Protein AF-A0A6A1TQE5-F1 (afdb_monomer)

Organism: Neorhizobium galegae (NCBI:txid399)

Secondary structure (DSSP, 8-state):
-----PPPP------HHHHHHHHHHHHHHTS-HHHHHHHHHH-----S--S--SS-HHHHHHHHHHHHHHHHHHHHHHHTT--HHHHHHHHHHHHHHHHHHHHHTT---

Sequence (109 aa):
MTEKKREAPISYRPPEALREEFHARVEKSGLSVSAFITASLFGSVPPRLSRRPAVDQRTVARLLAETALLNARLKDLGEAGADVALLGEAVRDLHEIRAACLLALGRVP

Structure (mmCIF, N/CA/C/O backbone):
data_AF-A0A6A1TQE5-F1
#
_entry.id   AF-A0A6A1TQE5-F1
#
loop_
_atom_site.group_PDB
_atom_site.id
_atom_site.type_symbol
_atom_site.label_atom_id
_atom_site.label_alt_id
_atom_site.label_comp_id
_atom_site.label_asym_id
_atom_site.label_entity_id
_atom_site.label_seq_id
_atom_site.pdbx_PDB_ins_code
_atom_site.Cartn_x
_atom_site.Cartn_y
_atom_site.Cartn_z
_atom_site.occupancy
_atom_site.B_iso_or_equiv
_atom_site.auth_seq_id
_atom_site.auth_comp_id
_atom_site.auth_asym_id
_atom_site.auth_atom_id
_atom_site.pdbx_PDB_model_num
ATOM 1 N N . MET A 1 1 ? -25.496 33.276 19.438 1.00 45.44 1 MET A N 1
ATOM 2 C CA . MET A 1 1 ? -25.491 31.818 19.190 1.00 45.44 1 MET A CA 1
ATOM 3 C C . MET A 1 1 ? -25.089 31.156 20.493 1.00 45.44 1 MET A C 1
ATOM 5 O O . MET A 1 1 ? -23.971 31.364 20.934 1.00 45.44 1 MET A O 1
ATOM 9 N N . THR A 1 2 ? -26.018 30.503 21.184 1.00 50.19 2 THR A N 1
ATOM 10 C CA . THR A 1 2 ? -25.744 29.841 22.466 1.00 50.19 2 THR A CA 1
ATOM 11 C C . THR A 1 2 ? -24.875 28.610 22.222 1.00 50.19 2 THR A C 1
ATOM 13 O O . THR A 1 2 ? -25.244 27.725 21.451 1.00 50.19 2 THR A O 1
ATOM 16 N N . GLU A 1 3 ? -23.696 28.568 22.843 1.00 59.94 3 GLU A N 1
ATOM 17 C CA . GLU A 1 3 ? -22.815 27.403 22.814 1.00 59.94 3 GLU A CA 1
ATOM 18 C C . GLU A 1 3 ? -23.540 26.219 23.463 1.00 59.94 3 GLU A C 1
ATOM 20 O O . GLU A 1 3 ? -23.710 26.147 24.680 1.00 59.94 3 GLU A O 1
ATOM 25 N N . LYS A 1 4 ? -24.025 25.282 22.641 1.00 69.38 4 LYS A N 1
ATOM 26 C CA . LYS A 1 4 ? -24.575 24.017 23.132 1.00 69.38 4 LYS A CA 1
ATOM 27 C C . LYS A 1 4 ? -23.432 23.231 23.776 1.00 69.38 4 LYS A C 1
ATOM 29 O O . LYS A 1 4 ? -22.617 22.627 23.077 1.00 69.38 4 LYS A O 1
ATOM 34 N N . LYS A 1 5 ? -23.370 23.251 25.110 1.00 70.06 5 LYS A N 1
ATOM 35 C CA . LYS A 1 5 ? -22.479 22.403 25.907 1.00 70.06 5 LYS A CA 1
ATOM 36 C C . LYS A 1 5 ? -22.754 20.947 25.523 1.00 70.06 5 LYS A C 1
ATOM 38 O O . LYS A 1 5 ? -23.865 20.461 25.712 1.00 70.06 5 LYS A O 1
ATOM 43 N N . ARG A 1 6 ? -21.773 20.286 24.903 1.00 76.88 6 ARG A N 1
ATOM 44 C CA . ARG A 1 6 ? -21.894 18.878 24.506 1.00 76.88 6 ARG A CA 1
ATOM 45 C C . ARG A 1 6 ? -22.058 18.027 25.764 1.00 76.88 6 ARG A C 1
ATOM 47 O O . ARG A 1 6 ? -21.344 18.247 26.742 1.00 76.88 6 ARG A O 1
ATOM 54 N N . GLU A 1 7 ? -22.993 17.086 25.731 1.00 82.69 7 GLU A N 1
ATOM 55 C CA . GLU A 1 7 ? -23.149 16.099 26.798 1.00 82.69 7 GLU A CA 1
ATOM 56 C C . GLU A 1 7 ? -21.866 15.275 26.953 1.00 82.69 7 GLU A C 1
ATOM 58 O O . GLU A 1 7 ? -21.107 15.082 25.996 1.00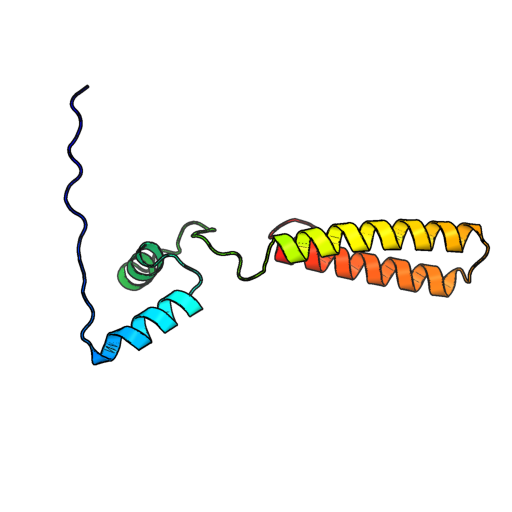 82.69 7 GLU A O 1
ATOM 63 N N . ALA A 1 8 ? -21.595 14.836 28.184 1.00 78.69 8 ALA A N 1
ATOM 64 C CA . ALA A 1 8 ? -20.413 14.040 28.477 1.00 78.69 8 ALA A CA 1
ATOM 65 C C . ALA A 1 8 ? -20.445 12.717 27.686 1.00 78.69 8 ALA A C 1
ATOM 67 O O . ALA A 1 8 ? -21.512 12.121 27.527 1.00 78.69 8 ALA A O 1
ATOM 68 N N . PRO A 1 9 ? -19.291 12.238 27.191 1.00 85.44 9 PRO A N 1
ATOM 69 C CA . PRO A 1 9 ? -19.234 10.986 26.454 1.00 85.44 9 PRO A CA 1
ATOM 70 C C . PRO A 1 9 ? -19.583 9.796 27.354 1.00 85.44 9 PRO A C 1
ATOM 72 O O . PRO A 1 9 ? -19.269 9.782 28.546 1.00 85.44 9 PRO A O 1
ATOM 75 N N . ILE A 1 10 ? -20.170 8.759 26.755 1.00 85.44 10 ILE A N 1
ATOM 76 C CA . ILE A 1 10 ? -20.373 7.469 27.417 1.00 85.44 10 ILE A CA 1
ATOM 77 C C . ILE A 1 10 ? -18.996 6.840 27.655 1.00 85.44 10 ILE A C 1
ATOM 79 O O . ILE A 1 10 ? -18.280 6.512 26.708 1.00 85.44 10 ILE A O 1
ATOM 83 N N . SER A 1 11 ? -18.621 6.686 28.925 1.00 85.69 11 SER A N 1
ATOM 84 C CA . SER A 1 11 ? -17.376 6.031 29.326 1.00 85.69 11 SER A CA 1
ATOM 85 C C . SER A 1 11 ? -17.634 4.557 29.613 1.00 85.69 11 SER A C 1
ATOM 87 O O . SER A 1 11 ? -18.505 4.217 30.413 1.00 85.69 11 SER A O 1
ATOM 89 N N . TYR A 1 12 ? -16.861 3.681 28.977 1.00 87.50 12 TYR A N 1
ATOM 90 C CA . TYR A 1 12 ? -16.866 2.250 29.250 1.00 87.50 12 TYR A CA 1
ATOM 91 C C . TYR A 1 12 ? -15.455 1.793 29.602 1.00 87.50 12 TYR A C 1
ATOM 93 O O . TYR A 1 12 ? -14.496 2.092 28.888 1.00 87.50 12 TYR A O 1
ATOM 101 N N . ARG A 1 13 ? -15.336 1.043 30.699 1.00 88.38 13 ARG A N 1
ATOM 102 C CA . ARG A 1 13 ? -14.090 0.414 31.129 1.00 88.38 13 ARG A CA 1
ATOM 103 C C . ARG A 1 13 ? -14.275 -1.105 31.098 1.00 88.38 13 ARG A C 1
ATOM 105 O O . ARG A 1 13 ? -15.015 -1.617 31.938 1.00 88.38 13 ARG A O 1
ATOM 112 N N . PRO A 1 14 ? -13.615 -1.827 30.173 1.00 89.12 14 PRO A N 1
ATOM 113 C CA . PRO A 1 14 ? -13.644 -3.282 30.174 1.00 89.12 14 PRO A CA 1
ATOM 114 C C . PRO A 1 14 ? -13.116 -3.851 31.502 1.00 89.12 14 PRO A C 1
ATOM 116 O O . PRO A 1 14 ? -12.179 -3.271 32.077 1.00 89.12 14 PRO A O 1
ATOM 119 N N . PRO A 1 15 ? -13.659 -4.992 31.971 1.00 94.88 15 PRO A N 1
ATOM 120 C CA . PRO A 1 15 ? -13.035 -5.792 33.020 1.00 94.88 15 PRO A CA 1
ATOM 121 C C . PRO A 1 15 ? -11.565 -6.064 32.694 1.00 94.88 15 PRO A C 1
ATOM 123 O O . PRO A 1 15 ? -11.198 -6.185 31.526 1.00 94.88 15 PRO A O 1
ATOM 126 N N . GLU A 1 16 ? -10.720 -6.171 33.718 1.00 93.38 16 GLU A N 1
ATOM 127 C CA . GLU A 1 16 ? -9.271 -6.316 33.536 1.00 93.38 16 GLU A CA 1
ATOM 128 C C . GLU A 1 16 ? -8.896 -7.494 32.632 1.00 93.38 16 GLU A C 1
ATOM 130 O O . GLU A 1 16 ? -8.122 -7.311 31.696 1.00 93.38 16 GLU A O 1
ATOM 135 N N . ALA A 1 17 ? -9.549 -8.642 32.824 1.00 95.06 17 ALA A N 1
ATOM 136 C CA . ALA A 1 17 ? -9.341 -9.842 32.018 1.00 95.06 17 ALA A CA 1
ATOM 137 C C . ALA A 1 17 ? -9.664 -9.665 30.520 1.00 95.06 17 ALA A C 1
ATOM 139 O O . ALA A 1 17 ? -9.136 -10.396 29.693 1.00 95.06 17 ALA A O 1
ATOM 140 N N . LEU A 1 18 ? -10.517 -8.701 30.156 1.00 94.00 18 LEU A N 1
ATOM 141 C CA . LEU A 1 18 ? -10.946 -8.465 28.771 1.00 94.00 18 LEU A CA 1
ATOM 142 C C . LEU A 1 18 ? -10.231 -7.274 28.121 1.00 94.00 18 LEU A C 1
ATOM 144 O O . LEU A 1 18 ? -10.494 -6.953 26.962 1.00 94.00 18 LEU A O 1
ATOM 148 N N . ARG A 1 19 ? -9.348 -6.581 28.851 1.00 92.69 19 ARG A N 1
ATOM 149 C CA . ARG A 1 19 ? -8.713 -5.346 28.373 1.00 92.69 19 ARG A CA 1
ATOM 150 C C . ARG A 1 19 ? -7.809 -5.601 27.170 1.00 92.69 19 ARG A C 1
ATOM 152 O O . ARG A 1 19 ? -7.921 -4.899 26.169 1.00 92.69 19 ARG A O 1
ATOM 159 N N . GLU A 1 20 ? -6.934 -6.596 27.261 1.00 94.00 20 GLU A N 1
ATOM 160 C CA . GLU A 1 20 ? -6.006 -6.939 26.177 1.00 94.00 20 GLU A CA 1
ATOM 161 C C . GLU A 1 20 ? -6.752 -7.437 24.943 1.00 94.00 20 GLU A C 1
ATOM 163 O O . GLU A 1 20 ? -6.504 -6.974 23.830 1.00 94.00 20 GLU A O 1
ATOM 168 N N . GLU A 1 21 ? -7.742 -8.304 25.152 1.00 94.19 21 GLU A N 1
ATOM 169 C CA . GLU A 1 21 ? -8.586 -8.808 24.077 1.00 94.19 21 GLU A CA 1
ATOM 170 C C . GLU A 1 21 ? -9.334 -7.674 23.363 1.00 94.19 21 GLU A C 1
ATOM 172 O O . GLU A 1 21 ? -9.396 -7.642 22.132 1.00 94.19 21 GLU A O 1
ATOM 177 N N . PHE A 1 22 ? -9.866 -6.710 24.117 1.00 94.19 22 PHE A N 1
ATOM 178 C CA . PHE A 1 22 ? -10.505 -5.529 23.549 1.00 94.19 22 PHE A CA 1
ATOM 179 C C . PHE A 1 22 ? -9.544 -4.750 22.644 1.00 94.19 22 PHE A C 1
ATOM 181 O O . PHE A 1 22 ? -9.895 -4.448 21.502 1.00 94.19 22 PHE A O 1
ATOM 188 N N . HIS A 1 23 ? -8.325 -4.464 23.110 1.00 91.06 23 HIS A N 1
ATOM 189 C CA . HIS A 1 23 ? -7.333 -3.745 22.309 1.00 91.06 23 HIS A CA 1
ATOM 190 C C . HIS A 1 23 ? -6.934 -4.514 21.046 1.00 91.06 23 HIS A C 1
ATOM 192 O O . HIS A 1 23 ? -6.923 -3.924 19.965 1.00 91.06 23 HIS A O 1
ATOM 198 N N . ALA A 1 24 ? -6.705 -5.825 21.154 1.00 90.75 24 ALA A N 1
ATOM 199 C CA . ALA A 1 24 ? -6.367 -6.672 20.013 1.00 90.75 24 ALA A CA 1
ATOM 200 C C . ALA A 1 24 ? -7.488 -6.700 18.960 1.00 90.75 24 ALA A C 1
ATOM 202 O O . ALA A 1 24 ? -7.229 -6.613 17.758 1.00 90.75 24 ALA A O 1
ATOM 203 N N . ARG A 1 25 ? -8.756 -6.772 19.391 1.00 91.69 25 ARG A N 1
ATOM 204 C CA . ARG A 1 25 ? -9.917 -6.727 18.487 1.00 91.69 25 ARG A CA 1
ATOM 205 C C . ARG A 1 25 ? -10.043 -5.372 17.786 1.00 91.69 25 ARG A C 1
ATOM 207 O O . ARG A 1 25 ? -10.297 -5.341 16.581 1.00 91.69 25 ARG A O 1
ATOM 214 N N . VAL A 1 26 ? -9.831 -4.268 18.507 1.00 89.62 26 VAL A N 1
ATOM 215 C CA . VAL A 1 26 ? -9.834 -2.914 17.924 1.00 89.62 26 VAL A CA 1
ATOM 216 C C . VAL A 1 26 ? -8.719 -2.780 16.888 1.00 89.62 26 VAL A C 1
ATOM 218 O O . VAL A 1 26 ? -8.985 -2.347 15.769 1.00 89.62 26 VAL A O 1
ATOM 221 N N . GLU A 1 27 ? -7.495 -3.190 17.218 1.00 85.38 27 GLU A N 1
ATOM 222 C CA . GLU A 1 27 ? -6.352 -3.119 16.305 1.00 85.38 27 GLU A CA 1
ATOM 223 C C . GLU A 1 27 ? -6.587 -3.947 15.039 1.00 85.38 27 GLU A C 1
ATOM 225 O O . GLU A 1 27 ? -6.467 -3.427 13.929 1.00 85.38 27 GLU A O 1
ATOM 230 N N . LYS A 1 28 ? -7.041 -5.196 15.198 1.00 79.31 28 LYS A N 1
ATOM 231 C CA . LYS A 1 28 ? -7.382 -6.087 14.082 1.00 79.31 28 LYS A CA 1
ATOM 232 C C . LYS A 1 28 ? -8.496 -5.528 13.193 1.00 79.31 28 LYS A C 1
ATOM 234 O O . LYS A 1 28 ? -8.515 -5.808 11.998 1.00 79.31 28 LYS A O 1
ATOM 239 N N . SER A 1 29 ? -9.423 -4.749 13.755 1.00 82.94 29 SER A N 1
ATOM 240 C CA . SER A 1 29 ? -10.509 -4.130 12.986 1.00 82.94 29 SER A CA 1
ATOM 241 C C . SER A 1 29 ? -10.042 -2.989 12.078 1.00 82.94 29 SER A C 1
ATOM 243 O O . SER A 1 29 ? -10.743 -2.641 11.130 1.00 82.94 29 SER A O 1
ATOM 245 N N . GLY A 1 30 ? -8.892 -2.371 12.374 1.00 79.06 30 GLY A N 1
ATOM 246 C CA . GLY A 1 30 ? -8.417 -1.173 11.677 1.00 79.06 30 GLY A CA 1
ATOM 247 C C . GLY A 1 30 ? -9.288 0.077 11.888 1.00 79.06 30 GLY A C 1
ATOM 248 O O . GLY A 1 30 ? -9.079 1.086 11.214 1.00 79.06 30 GLY A O 1
ATOM 249 N N . LEU A 1 31 ? -10.266 0.028 12.799 1.00 83.69 31 LEU A N 1
ATOM 250 C CA . LEU A 1 31 ? -11.171 1.131 13.122 1.00 83.69 31 LEU A CA 1
ATOM 251 C C . LEU A 1 31 ? -10.659 1.941 14.321 1.00 83.69 31 LEU A C 1
ATOM 253 O O . LEU A 1 31 ? -9.875 1.465 15.143 1.00 83.69 31 LEU A O 1
ATOM 257 N N . SER A 1 32 ? -11.167 3.166 14.484 1.00 84.06 32 SER A N 1
ATOM 258 C CA . SER A 1 32 ? -11.044 3.857 15.772 1.00 84.06 32 SER A CA 1
ATOM 259 C C . SER A 1 32 ? -11.858 3.118 16.840 1.00 84.06 32 SER A C 1
ATOM 261 O O . SER A 1 32 ? -12.871 2.499 16.525 1.00 84.06 32 SER A O 1
ATOM 263 N N . VAL A 1 33 ? -11.476 3.231 18.117 1.00 87.81 33 VAL A N 1
ATOM 264 C CA . VAL A 1 33 ? -12.202 2.593 19.235 1.00 87.81 33 VAL A CA 1
ATOM 265 C C . VAL A 1 33 ? -13.703 2.907 19.201 1.00 87.81 33 VAL A C 1
ATOM 267 O O . VAL A 1 33 ? -14.532 2.009 19.321 1.00 87.81 33 VAL A O 1
ATOM 270 N N . SER A 1 34 ? -14.065 4.176 18.989 1.00 86.44 34 SER A N 1
ATOM 271 C CA . SER A 1 34 ? -15.468 4.598 18.917 1.00 86.44 34 SER A CA 1
ATOM 272 C C . SER A 1 34 ? -16.200 3.972 17.724 1.00 86.44 34 SER A C 1
ATOM 274 O O . SER A 1 34 ? -17.323 3.497 17.890 1.00 86.44 34 SER A O 1
ATOM 276 N N . ALA A 1 35 ? -15.565 3.898 16.549 1.00 82.62 35 ALA A N 1
ATOM 277 C CA . ALA A 1 35 ? -16.153 3.259 15.372 1.00 82.62 35 ALA A CA 1
ATOM 278 C C . ALA A 1 35 ? -16.276 1.737 15.545 1.00 82.62 35 ALA A C 1
ATOM 280 O O . ALA A 1 35 ? -17.304 1.175 15.184 1.00 82.62 35 ALA A O 1
ATOM 281 N N . PHE A 1 36 ? -15.279 1.087 16.153 1.00 89.12 36 PHE A N 1
ATOM 282 C CA . PHE A 1 36 ? -15.313 -0.335 16.490 1.00 89.12 36 PHE A CA 1
ATOM 283 C C . PHE A 1 36 ? -16.478 -0.665 17.428 1.00 89.12 36 PHE A C 1
ATOM 285 O O . PHE A 1 36 ? -17.257 -1.574 17.143 1.00 89.12 36 PHE A O 1
ATOM 292 N N . ILE A 1 37 ? -16.639 0.100 18.514 1.00 90.19 37 ILE A N 1
ATOM 293 C CA . ILE A 1 37 ? -17.749 -0.071 19.461 1.00 90.19 37 ILE A CA 1
ATOM 294 C C . ILE A 1 37 ? -19.091 0.162 18.760 1.00 90.19 37 ILE A C 1
ATOM 296 O O . ILE A 1 37 ? -19.992 -0.661 18.878 1.00 90.19 37 ILE A O 1
ATOM 300 N N . THR A 1 38 ? -19.217 1.249 17.996 1.00 88.19 38 THR A N 1
ATOM 301 C CA . THR A 1 38 ? -20.469 1.591 17.300 1.00 88.19 38 THR A CA 1
ATOM 302 C C . THR A 1 38 ? -20.859 0.505 16.295 1.00 88.19 38 THR A C 1
ATOM 304 O O . THR A 1 38 ? -21.999 0.050 16.301 1.00 88.19 38 THR A O 1
ATOM 307 N N . ALA A 1 39 ? -19.908 0.022 15.489 1.00 87.06 39 ALA A N 1
ATOM 308 C CA . ALA A 1 39 ? -20.140 -1.068 14.545 1.00 87.06 39 ALA A CA 1
ATOM 309 C C . ALA A 1 39 ? -20.512 -2.378 15.252 1.00 87.06 39 ALA A C 1
ATOM 311 O O . ALA A 1 39 ? -21.425 -3.071 14.811 1.00 87.06 39 ALA A O 1
ATOM 312 N N . SER A 1 40 ? -19.844 -2.691 16.365 1.00 89.38 40 SER A N 1
ATOM 313 C CA . SER A 1 40 ? -20.099 -3.912 17.138 1.00 89.38 40 SER A CA 1
ATOM 314 C C . SER A 1 40 ? -21.472 -3.906 17.815 1.00 89.38 40 SER A C 1
ATOM 316 O O . SER A 1 40 ? -22.094 -4.956 17.926 1.00 89.38 40 SER A O 1
ATOM 318 N N . LEU A 1 41 ? -21.948 -2.741 18.270 1.00 90.50 41 LEU A N 1
ATOM 319 C CA . LEU A 1 41 ? -23.231 -2.607 18.968 1.00 90.50 41 LEU A CA 1
ATOM 320 C C . LEU A 1 41 ? -24.420 -2.444 18.018 1.00 90.50 41 LEU A C 1
ATOM 322 O O . LEU A 1 41 ? -25.485 -2.993 18.277 1.00 90.50 41 LEU A O 1
ATOM 326 N N . PHE A 1 42 ? -24.253 -1.681 16.938 1.00 88.31 42 PHE A N 1
ATOM 327 C CA . PHE A 1 42 ? -25.364 -1.269 16.074 1.00 88.31 42 PHE A CA 1
ATOM 328 C C . PHE A 1 42 ? -25.326 -1.900 14.680 1.00 88.31 42 PHE A C 1
ATOM 330 O O . PHE A 1 42 ? -26.172 -1.583 13.848 1.00 88.31 42 PHE A O 1
ATOM 337 N N . GLY A 1 43 ? -24.335 -2.749 14.382 1.00 78.94 43 GLY A N 1
ATOM 338 C CA . GLY A 1 43 ? -24.168 -3.353 13.055 1.00 78.94 43 GLY A CA 1
ATOM 339 C C . GLY A 1 43 ? -23.896 -2.329 11.946 1.00 78.94 43 GLY A C 1
ATOM 340 O O . GLY A 1 43 ? -23.986 -2.650 10.763 1.00 78.94 43 GLY A O 1
ATOM 341 N N . SER A 1 44 ? -23.585 -1.081 12.306 1.00 68.75 44 SER A N 1
ATOM 342 C CA . SER A 1 44 ? -23.348 -0.010 11.349 1.00 68.75 44 SER A CA 1
ATOM 343 C C . SER A 1 44 ? -21.980 -0.199 10.708 1.00 68.75 44 SER A C 1
ATOM 345 O O . SER A 1 44 ? -20.962 -0.100 11.397 1.00 68.75 44 SER A O 1
ATOM 347 N N . VAL A 1 45 ? -21.938 -0.421 9.394 1.00 59.03 45 VAL A N 1
ATOM 348 C CA . VAL A 1 45 ? -20.689 -0.345 8.628 1.00 59.03 45 VAL A CA 1
ATOM 349 C C . VAL A 1 45 ? -20.173 1.092 8.758 1.00 59.03 45 VAL A C 1
ATOM 351 O O . VAL A 1 45 ? -20.860 2.009 8.299 1.00 59.03 45 VAL A O 1
ATOM 354 N N . PRO A 1 46 ? -19.014 1.334 9.402 1.00 59.25 46 PRO A N 1
ATOM 355 C CA . PRO A 1 46 ? -18.489 2.683 9.533 1.00 59.25 46 PRO A CA 1
ATOM 356 C C . PRO A 1 46 ? -18.344 3.303 8.142 1.00 59.25 46 PRO A C 1
ATOM 358 O O . PRO A 1 46 ? -17.906 2.603 7.219 1.00 59.25 46 PRO A O 1
ATOM 361 N N . PRO A 1 47 ? -18.690 4.591 7.957 1.00 57.97 47 PRO A N 1
ATOM 362 C CA . PRO A 1 47 ? -18.445 5.267 6.696 1.00 57.97 47 PRO A CA 1
ATOM 363 C C . PRO A 1 47 ? -16.966 5.085 6.357 1.00 57.97 47 PRO A C 1
ATOM 365 O O . PRO A 1 47 ? -16.090 5.374 7.177 1.00 57.97 47 PRO A O 1
ATOM 368 N N . ARG A 1 48 ? -16.731 4.483 5.184 1.00 51.88 48 ARG A N 1
ATOM 369 C CA . ARG A 1 48 ? -15.422 4.073 4.665 1.00 51.88 48 ARG A CA 1
ATOM 370 C C . ARG A 1 48 ? -14.383 5.132 5.048 1.00 51.88 48 ARG A C 1
ATOM 372 O O . ARG A 1 48 ? -14.580 6.288 4.693 1.00 51.88 48 ARG A O 1
ATOM 379 N N . LEU A 1 49 ? -13.308 4.721 5.735 1.00 51.81 49 LEU A N 1
ATOM 380 C CA . LEU A 1 49 ? -12.160 5.536 6.193 1.00 51.81 49 LEU A CA 1
ATOM 381 C C . LEU A 1 49 ? -12.150 5.999 7.666 1.00 51.81 49 LEU A C 1
ATOM 383 O O . LEU A 1 49 ? -11.626 7.075 7.964 1.00 51.81 49 LEU A O 1
ATOM 387 N N . SER A 1 50 ? -12.567 5.183 8.641 1.00 50.06 50 SER A N 1
ATOM 388 C CA . SER A 1 50 ? -12.201 5.466 10.044 1.00 50.06 50 SER A CA 1
ATOM 389 C C . SER A 1 50 ? -10.773 4.989 10.386 1.00 50.06 50 SER A C 1
ATOM 391 O O . SER A 1 50 ? -10.571 4.084 11.185 1.00 50.06 50 SER A O 1
ATOM 393 N N . ARG A 1 51 ? -9.796 5.657 9.759 1.00 59.31 51 ARG A N 1
ATOM 394 C CA . ARG A 1 51 ? -8.424 5.950 10.228 1.00 59.31 51 ARG A CA 1
ATOM 395 C C . ARG A 1 51 ? -7.545 4.800 10.763 1.00 59.31 51 ARG A C 1
ATOM 397 O O . ARG A 1 51 ? -7.131 4.822 11.917 1.00 59.31 51 ARG A O 1
ATOM 404 N N . ARG A 1 52 ? -7.059 3.970 9.841 1.00 53.41 52 ARG A N 1
ATOM 405 C CA . ARG A 1 52 ? -5.624 3.759 9.545 1.00 53.41 52 ARG A CA 1
ATOM 406 C C . ARG A 1 52 ? -5.550 3.007 8.210 1.00 53.41 52 ARG A C 1
ATOM 408 O O . ARG A 1 52 ? -6.195 1.970 8.093 1.00 53.41 52 ARG A O 1
ATOM 415 N N . PRO A 1 53 ? -4.830 3.491 7.184 1.00 55.16 53 PRO A N 1
ATOM 416 C CA . PRO A 1 53 ? -4.467 2.594 6.097 1.00 55.16 53 PRO A CA 1
ATOM 417 C C . PRO A 1 53 ? -3.646 1.466 6.738 1.00 55.16 53 PRO A C 1
ATOM 419 O O . PRO A 1 53 ? -2.692 1.742 7.461 1.00 55.16 53 PRO A O 1
ATOM 422 N N . ALA A 1 54 ? -4.026 0.206 6.516 1.00 57.72 54 ALA A N 1
ATOM 423 C CA . ALA A 1 54 ? -3.246 -0.952 6.978 1.00 57.72 54 ALA A CA 1
ATOM 424 C C . ALA A 1 54 ? -1.809 -0.956 6.409 1.00 57.72 54 ALA A C 1
ATOM 426 O O . ALA A 1 54 ? -0.956 -1.725 6.835 1.00 57.72 54 ALA A O 1
ATOM 427 N N . VAL A 1 55 ? -1.556 -0.075 5.442 1.00 66.81 55 VAL A N 1
ATOM 428 C CA . VAL A 1 55 ? -0.331 0.081 4.683 1.00 66.81 55 VAL A CA 1
ATOM 429 C C . VAL A 1 55 ? 0.273 1.454 4.976 1.00 66.81 55 VAL A C 1
ATOM 431 O O . VAL A 1 55 ? -0.429 2.470 4.955 1.00 66.81 55 VAL A O 1
ATOM 434 N N . ASP A 1 56 ? 1.583 1.500 5.217 1.00 82.38 56 ASP A N 1
ATOM 435 C CA . ASP A 1 56 ? 2.320 2.757 5.336 1.00 82.38 56 ASP A CA 1
ATOM 436 C C . ASP A 1 56 ? 2.281 3.518 4.001 1.00 82.38 56 ASP A C 1
ATOM 438 O O . ASP A 1 56 ? 3.027 3.231 3.061 1.00 82.38 56 ASP A O 1
ATOM 442 N N . GLN A 1 57 ? 1.397 4.516 3.926 1.00 83.62 57 GLN A N 1
ATOM 443 C CA . GLN A 1 57 ? 1.212 5.347 2.737 1.00 83.62 57 GLN A CA 1
ATOM 444 C C . GLN A 1 57 ? 2.509 6.021 2.293 1.00 83.62 57 GLN A C 1
ATOM 446 O O . GLN A 1 57 ? 2.697 6.230 1.095 1.00 83.62 57 GLN A O 1
ATOM 451 N N . ARG A 1 58 ? 3.413 6.345 3.228 1.00 85.19 58 ARG A N 1
ATOM 452 C CA . ARG A 1 58 ? 4.701 6.959 2.897 1.00 85.19 58 ARG A CA 1
ATOM 453 C C . ARG A 1 58 ? 5.590 5.975 2.151 1.00 85.19 58 ARG A C 1
ATOM 455 O O . ARG A 1 58 ? 6.190 6.345 1.143 1.00 85.19 58 ARG A O 1
ATOM 462 N N . THR A 1 59 ? 5.640 4.730 2.615 1.00 88.50 59 THR A N 1
ATOM 463 C CA . THR A 1 59 ? 6.382 3.659 1.945 1.00 88.50 59 THR A CA 1
ATOM 464 C C . THR A 1 59 ? 5.814 3.380 0.553 1.00 88.50 59 THR A C 1
ATOM 466 O O . THR A 1 59 ? 6.578 3.325 -0.407 1.00 88.50 59 THR A O 1
ATOM 469 N N . VAL A 1 60 ? 4.488 3.309 0.390 1.00 92.31 60 VAL A N 1
ATOM 470 C CA . VAL A 1 60 ? 3.887 3.080 -0.941 1.00 92.31 60 VAL A CA 1
ATOM 471 C C . VAL A 1 60 ? 4.085 4.264 -1.885 1.00 92.31 60 VAL A C 1
ATOM 473 O O . VAL A 1 60 ? 4.395 4.068 -3.057 1.00 92.31 60 VAL A O 1
ATOM 476 N N . ALA A 1 61 ? 3.971 5.500 -1.396 1.00 89.94 61 ALA A N 1
ATOM 477 C CA . ALA A 1 61 ? 4.264 6.684 -2.202 1.00 89.94 61 ALA A CA 1
ATOM 478 C C . ALA A 1 61 ? 5.731 6.711 -2.664 1.00 89.94 61 ALA A C 1
ATOM 480 O O . ALA A 1 61 ? 6.010 7.083 -3.803 1.00 89.94 61 ALA A O 1
ATOM 481 N N . ARG A 1 62 ? 6.664 6.266 -1.810 1.00 93.00 62 ARG A N 1
ATOM 482 C CA . ARG A 1 62 ? 8.070 6.101 -2.191 1.00 93.00 62 ARG A CA 1
ATOM 483 C C . ARG A 1 62 ? 8.231 5.039 -3.278 1.00 93.00 62 ARG A C 1
ATOM 485 O O . ARG A 1 62 ? 8.886 5.322 -4.271 1.00 93.00 62 ARG A O 1
ATOM 492 N N . LEU A 1 63 ? 7.606 3.868 -3.140 1.00 94.06 63 LEU A N 1
ATOM 493 C CA . LEU A 1 63 ? 7.645 2.821 -4.173 1.00 94.06 63 LEU A CA 1
ATOM 494 C C . LEU A 1 63 ? 7.090 3.314 -5.521 1.00 94.06 63 LEU A C 1
ATOM 496 O O . LEU A 1 63 ? 7.668 3.032 -6.567 1.00 94.06 63 LEU A O 1
ATOM 500 N N . LEU A 1 64 ? 6.026 4.123 -5.515 1.00 94.69 64 LEU A N 1
ATOM 501 C CA . LEU A 1 64 ? 5.516 4.765 -6.733 1.00 94.69 64 LEU A CA 1
ATOM 502 C C . LEU A 1 64 ? 6.538 5.712 -7.382 1.00 94.69 64 LEU A C 1
ATOM 504 O O . LEU A 1 64 ? 6.659 5.731 -8.603 1.00 94.69 64 LEU A O 1
ATOM 508 N N . ALA A 1 65 ? 7.296 6.476 -6.595 1.00 93.94 65 ALA A N 1
ATOM 509 C CA . ALA A 1 65 ? 8.356 7.325 -7.137 1.00 93.94 65 ALA A CA 1
ATOM 510 C C . ALA A 1 65 ? 9.513 6.493 -7.724 1.00 93.94 65 ALA A C 1
ATOM 512 O O . ALA A 1 65 ? 9.974 6.773 -8.828 1.00 93.94 65 ALA A O 1
ATOM 513 N N . 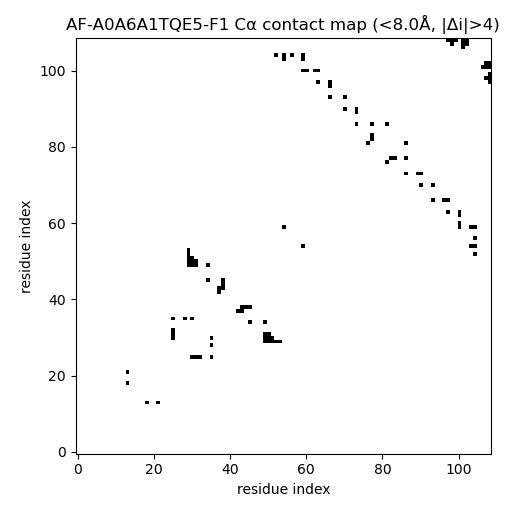GLU A 1 66 ? 9.939 5.438 -7.025 1.00 94.56 66 GLU A N 1
ATOM 514 C CA . GLU A 1 66 ? 10.999 4.533 -7.494 1.00 94.56 66 GLU A CA 1
ATOM 515 C C . GLU A 1 66 ? 10.597 3.813 -8.793 1.00 94.56 66 GLU A C 1
ATOM 517 O O . GLU A 1 66 ? 11.404 3.706 -9.715 1.00 94.56 66 GLU A O 1
ATOM 522 N N . THR A 1 67 ? 9.336 3.380 -8.923 1.00 95.19 67 THR A N 1
ATOM 523 C CA . THR A 1 67 ? 8.844 2.769 -10.173 1.00 95.19 67 THR A CA 1
ATOM 524 C C . THR A 1 67 ? 8.848 3.752 -11.345 1.00 95.19 67 THR A C 1
ATOM 526 O O . THR A 1 67 ? 9.199 3.367 -12.456 1.00 95.19 67 THR A O 1
ATOM 529 N N . ALA A 1 68 ? 8.548 5.036 -11.126 1.00 93.25 68 ALA A N 1
ATOM 530 C CA . ALA A 1 68 ? 8.668 6.050 -12.176 1.00 93.25 68 ALA A CA 1
ATOM 531 C C . ALA A 1 68 ? 10.128 6.254 -12.629 1.00 93.25 68 ALA A C 1
ATOM 533 O O . ALA A 1 68 ? 10.393 6.357 -13.827 1.00 93.25 68 ALA A O 1
ATOM 534 N N . LEU A 1 69 ? 11.078 6.257 -11.687 1.00 95.88 69 LEU A N 1
ATOM 535 C CA . LEU A 1 69 ? 12.511 6.351 -11.995 1.00 95.88 69 LEU A CA 1
ATOM 536 C C . LEU A 1 69 ? 13.020 5.120 -12.756 1.00 95.88 69 LEU A C 1
ATOM 538 O O . LEU A 1 69 ? 13.805 5.257 -13.692 1.00 95.88 69 LEU A O 1
ATOM 542 N N . LEU A 1 70 ? 12.560 3.924 -12.383 1.00 94.75 70 LEU A N 1
ATOM 543 C CA . LEU A 1 70 ? 12.851 2.686 -13.110 1.00 94.75 70 LEU A CA 1
ATOM 544 C C . LEU A 1 70 ? 12.330 2.741 -14.547 1.00 94.75 70 LEU A C 1
ATOM 546 O O . LEU A 1 70 ? 13.071 2.386 -15.456 1.00 94.75 70 LEU A O 1
ATOM 550 N N . ASN A 1 71 ? 11.112 3.245 -14.766 1.00 94.50 71 ASN A N 1
ATOM 551 C CA . ASN A 1 71 ? 10.558 3.407 -16.113 1.00 94.50 71 ASN A CA 1
ATOM 552 C C . ASN A 1 71 ? 11.460 4.293 -16.985 1.00 94.50 71 ASN A C 1
ATOM 554 O O . ASN A 1 71 ? 11.812 3.914 -18.098 1.00 94.50 71 ASN A O 1
ATOM 558 N N . ALA A 1 72 ? 11.901 5.437 -16.450 1.00 93.88 72 ALA A N 1
ATOM 559 C CA . ALA A 1 72 ? 12.807 6.334 -17.167 1.00 93.88 72 ALA A CA 1
ATOM 560 C C . ALA A 1 72 ? 14.116 5.629 -17.566 1.00 93.88 72 ALA A C 1
ATOM 562 O O . ALA A 1 72 ? 14.500 5.663 -18.729 1.00 93.88 72 ALA A O 1
ATOM 563 N N . ARG A 1 73 ? 14.745 4.897 -16.638 1.00 93.12 73 ARG A N 1
ATOM 564 C CA . ARG A 1 73 ? 15.978 4.140 -16.922 1.00 93.12 73 ARG A CA 1
ATOM 565 C C . ARG A 1 73 ? 15.771 3.023 -17.944 1.00 93.12 73 ARG A C 1
ATOM 567 O O . ARG A 1 73 ? 16.650 2.773 -18.760 1.00 93.12 73 ARG A O 1
ATOM 574 N N . LEU A 1 74 ? 14.629 2.338 -17.897 1.00 93.25 74 LEU A N 1
ATOM 575 C CA . LEU A 1 74 ? 14.273 1.320 -18.886 1.00 93.25 74 LEU A CA 1
ATOM 576 C C . LEU A 1 74 ? 14.108 1.947 -20.274 1.00 93.25 74 LEU A C 1
ATOM 578 O O . LEU A 1 74 ? 14.600 1.396 -21.256 1.00 93.25 74 LEU A O 1
ATOM 582 N N . LYS A 1 75 ? 13.483 3.124 -20.358 1.00 90.56 75 LYS A N 1
ATOM 583 C CA . LYS A 1 75 ? 13.377 3.871 -21.612 1.00 90.56 75 LYS A CA 1
ATOM 584 C C . LYS A 1 75 ? 14.759 4.213 -22.182 1.00 90.56 75 LYS A C 1
ATOM 586 O O . LYS A 1 75 ? 14.998 3.929 -23.353 1.00 90.56 75 LYS A O 1
ATOM 591 N N . ASP A 1 76 ? 15.668 4.720 -21.350 1.00 92.25 76 ASP A N 1
ATOM 592 C CA . ASP A 1 76 ? 17.044 5.037 -21.760 1.00 92.25 76 ASP A CA 1
ATOM 593 C C . ASP A 1 76 ? 17.790 3.786 -22.273 1.00 92.25 76 ASP A C 1
ATOM 595 O O . ASP A 1 76 ? 18.503 3.841 -23.273 1.00 92.25 76 ASP A O 1
ATOM 599 N N . LEU A 1 77 ? 17.593 2.627 -21.629 1.00 91.19 77 LEU A N 1
ATOM 600 C CA . LEU A 1 77 ? 18.162 1.350 -22.083 1.00 91.19 77 LEU A CA 1
ATOM 601 C C . LEU A 1 77 ? 17.591 0.896 -23.431 1.00 91.19 77 LEU A C 1
ATOM 603 O O . LEU A 1 77 ? 18.327 0.364 -24.262 1.00 91.19 77 LEU A O 1
ATOM 607 N N . GLY A 1 78 ? 16.297 1.115 -23.663 1.00 90.44 78 GLY A N 1
ATOM 608 C CA . GLY A 1 78 ? 15.672 0.853 -24.958 1.00 90.44 78 GLY A CA 1
ATOM 609 C C . GLY A 1 78 ? 16.266 1.708 -26.074 1.00 90.44 78 GLY A C 1
ATOM 610 O O . GLY A 1 78 ? 16.573 1.192 -27.146 1.00 90.44 78 GLY A O 1
ATOM 611 N N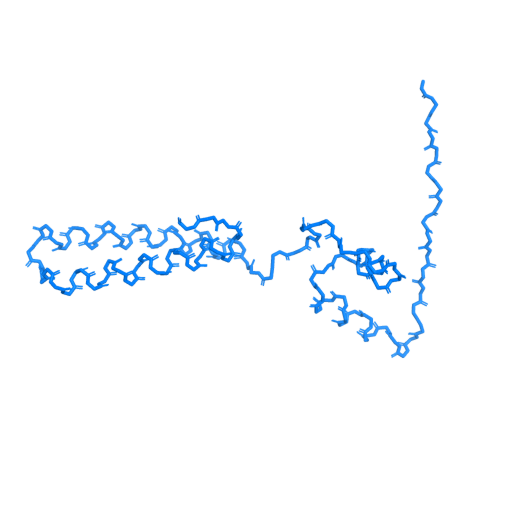 . GLU A 1 79 ? 16.502 2.994 -25.808 1.00 90.19 79 GLU A N 1
ATOM 612 C CA . GLU A 1 79 ? 17.165 3.906 -26.751 1.00 90.19 79 GLU A CA 1
ATOM 613 C C . GLU A 1 79 ? 18.629 3.506 -27.013 1.00 90.19 79 GLU A C 1
ATOM 615 O O . GLU A 1 79 ? 19.127 3.674 -28.125 1.00 90.19 79 GLU A O 1
ATOM 620 N N . ALA A 1 80 ? 19.297 2.896 -26.029 1.00 91.69 80 ALA A N 1
ATOM 621 C CA . ALA A 1 80 ? 20.648 2.346 -26.154 1.00 91.69 80 ALA A CA 1
ATOM 622 C C . ALA A 1 80 ? 20.720 0.982 -26.881 1.00 91.69 80 ALA A C 1
ATOM 624 O O . ALA A 1 80 ? 21.807 0.414 -27.000 1.00 91.69 80 ALA A O 1
ATOM 625 N N . GLY A 1 81 ? 19.595 0.453 -27.377 1.00 90.31 81 GLY A N 1
ATOM 626 C CA . GLY A 1 81 ? 19.554 -0.786 -28.159 1.00 90.31 81 GLY A CA 1
ATOM 627 C C . GLY A 1 81 ? 19.509 -2.070 -27.328 1.00 90.31 81 GLY A C 1
ATOM 628 O O . GLY A 1 81 ? 19.953 -3.116 -27.801 1.00 90.31 81 GLY A O 1
ATOM 629 N N . ALA A 1 82 ? 18.993 -2.009 -26.096 1.00 88.62 82 ALA A N 1
ATOM 630 C CA . ALA A 1 82 ? 18.713 -3.207 -25.307 1.00 88.62 82 ALA A CA 1
ATOM 631 C C . ALA A 1 82 ? 17.693 -4.135 -25.999 1.00 88.62 82 ALA A C 1
ATOM 633 O O . ALA A 1 82 ? 16.928 -3.717 -26.871 1.00 88.62 82 ALA A O 1
ATOM 634 N N . ASP A 1 83 ? 17.666 -5.403 -25.580 1.00 93.25 83 ASP A N 1
ATOM 635 C CA . ASP A 1 83 ? 16.707 -6.390 -26.081 1.00 93.25 83 ASP A CA 1
ATOM 636 C C . ASP A 1 83 ? 15.261 -5.915 -25.857 1.00 93.25 83 ASP A C 1
ATOM 638 O O . ASP A 1 83 ? 14.801 -5.745 -24.725 1.00 93.25 83 ASP A O 1
ATOM 642 N N . VAL A 1 84 ? 14.542 -5.717 -26.962 1.00 90.31 84 VAL A N 1
ATOM 643 C CA . VAL A 1 84 ? 13.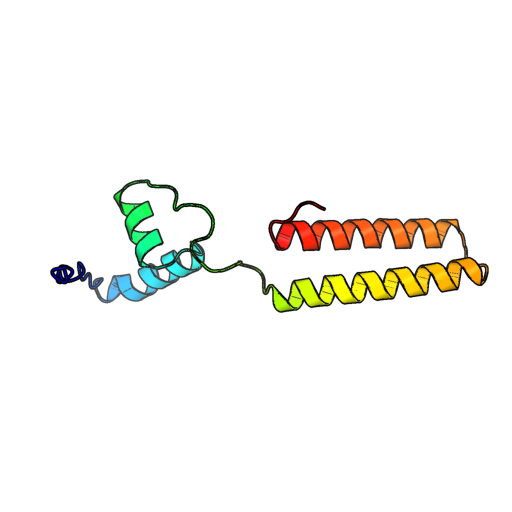170 -5.200 -26.987 1.00 90.31 84 VAL A CA 1
ATOM 644 C C . VAL A 1 84 ? 12.192 -6.144 -26.283 1.00 90.31 84 VAL A C 1
ATOM 646 O O . VAL A 1 84 ? 11.248 -5.674 -25.646 1.00 90.31 84 VAL A O 1
ATOM 649 N N . ALA A 1 85 ? 12.400 -7.462 -26.370 1.00 91.00 85 ALA A N 1
ATOM 650 C CA . ALA A 1 85 ? 11.519 -8.438 -25.736 1.00 91.00 85 ALA A CA 1
ATOM 651 C C . ALA A 1 85 ? 11.652 -8.375 -24.209 1.00 91.00 85 ALA A C 1
ATOM 653 O O . ALA A 1 85 ? 10.650 -8.217 -23.507 1.00 91.00 85 ALA A O 1
ATOM 654 N N . LEU A 1 86 ? 12.894 -8.389 -23.717 1.00 91.06 86 LEU A N 1
ATOM 655 C CA . LEU A 1 86 ? 13.203 -8.284 -22.291 1.00 91.06 86 LEU A CA 1
ATOM 656 C C . LEU A 1 86 ? 12.773 -6.926 -21.714 1.00 91.06 86 LEU A C 1
ATOM 658 O O . LEU A 1 86 ? 12.237 -6.848 -20.609 1.00 91.06 86 LEU A O 1
ATOM 662 N N . LEU A 1 87 ? 12.951 -5.846 -22.479 1.00 93.81 87 LEU A N 1
ATOM 6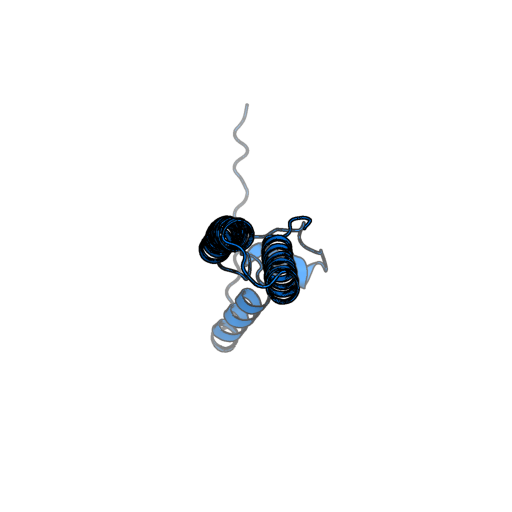63 C CA . LEU A 1 87 ? 12.485 -4.518 -22.092 1.00 93.81 87 LEU A CA 1
ATOM 664 C C . LEU A 1 87 ? 10.957 -4.467 -21.979 1.00 93.81 87 LEU A C 1
ATOM 666 O O . LEU A 1 87 ? 10.417 -3.893 -21.032 1.00 93.81 87 LEU A O 1
ATOM 670 N N . GLY A 1 88 ? 10.255 -5.090 -22.927 1.00 91.69 88 GLY A N 1
ATOM 671 C CA . GLY A 1 88 ? 8.802 -5.199 -22.902 1.00 91.69 88 GLY A CA 1
ATOM 672 C C . GLY A 1 88 ? 8.290 -5.970 -21.684 1.00 91.69 88 GLY A C 1
ATOM 673 O O . GLY A 1 88 ? 7.270 -5.582 -21.118 1.00 91.69 88 GLY A O 1
ATOM 674 N N . GLU A 1 89 ? 8.983 -7.033 -21.267 1.00 94.19 89 GLU A N 1
ATOM 675 C CA . GLU A 1 89 ? 8.700 -7.762 -20.021 1.00 94.19 89 GLU A CA 1
ATOM 676 C C . GLU A 1 89 ? 8.882 -6.865 -18.795 1.00 94.19 89 GLU A C 1
ATOM 678 O O . GLU A 1 89 ? 7.934 -6.670 -18.036 1.00 94.19 89 GLU A O 1
ATOM 683 N N . ALA A 1 90 ? 10.039 -6.211 -18.670 1.00 93.56 90 ALA A N 1
ATOM 684 C CA . ALA A 1 90 ? 10.334 -5.337 -17.537 1.00 93.56 90 ALA A CA 1
ATOM 685 C C . ALA A 1 90 ? 9.329 -4.177 -17.392 1.00 93.56 90 ALA A C 1
ATOM 687 O O . ALA A 1 90 ? 8.934 -3.820 -16.281 1.00 93.56 90 ALA A O 1
ATOM 688 N N . VAL A 1 91 ? 8.883 -3.588 -18.508 1.00 93.94 91 VAL A N 1
ATOM 689 C CA . VAL A 1 91 ? 7.865 -2.525 -18.501 1.00 93.94 91 VAL A CA 1
ATOM 690 C C . VAL A 1 91 ? 6.500 -3.059 -18.055 1.00 93.94 91 VAL A C 1
ATOM 692 O O . VAL A 1 91 ? 5.798 -2.371 -17.309 1.00 93.94 91 VAL A O 1
ATOM 695 N N . ARG A 1 92 ? 6.116 -4.276 -18.465 1.00 94.88 92 ARG A N 1
ATOM 696 C CA . ARG A 1 92 ? 4.865 -4.906 -18.010 1.00 94.88 92 ARG A CA 1
ATOM 697 C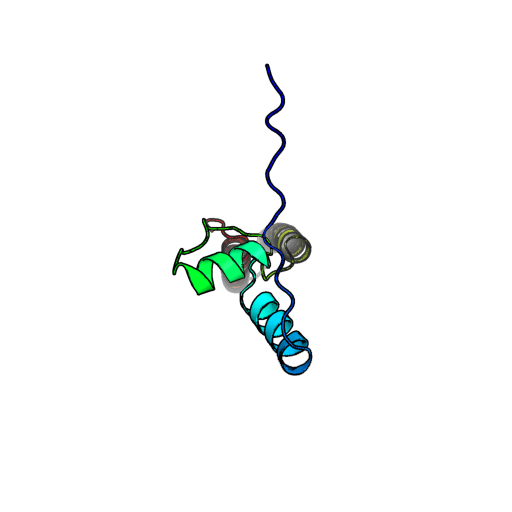 C . ARG A 1 92 ? 4.885 -5.155 -16.506 1.00 94.88 92 ARG A C 1
ATOM 699 O O . ARG A 1 92 ? 3.978 -4.683 -15.823 1.00 94.88 92 ARG A O 1
ATOM 706 N N . ASP A 1 93 ? 5.943 -5.773 -15.989 1.00 95.06 93 ASP A N 1
ATOM 707 C CA . ASP A 1 93 ? 6.098 -6.039 -14.553 1.00 95.06 93 ASP A CA 1
ATOM 708 C C . ASP A 1 93 ? 6.027 -4.736 -13.738 1.00 95.06 93 ASP A C 1
ATOM 710 O O . ASP A 1 93 ? 5.360 -4.643 -12.705 1.00 95.06 93 ASP A O 1
ATOM 714 N N . LEU A 1 94 ? 6.652 -3.669 -14.242 1.00 95.88 94 LEU A N 1
ATOM 715 C CA . LEU A 1 94 ? 6.616 -2.353 -13.611 1.00 95.88 94 LEU A CA 1
ATOM 716 C C . LEU A 1 94 ? 5.199 -1.757 -13.563 1.00 95.88 94 LEU A C 1
ATOM 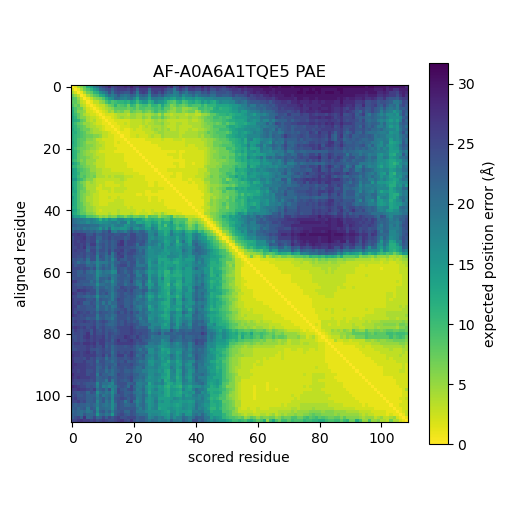718 O O . LEU A 1 94 ? 4.820 -1.123 -12.571 1.00 95.88 94 LEU A O 1
ATOM 722 N N . HIS A 1 95 ? 4.402 -1.952 -14.617 1.00 94.38 95 HIS A N 1
ATOM 723 C CA . HIS A 1 95 ? 3.002 -1.533 -14.636 1.00 94.38 95 HIS A CA 1
ATOM 724 C C . HIS A 1 95 ? 2.156 -2.305 -13.620 1.00 94.38 95 HIS A C 1
ATOM 726 O O . HIS A 1 95 ? 1.322 -1.685 -12.953 1.00 94.38 95 HIS A O 1
ATOM 732 N N . GLU A 1 96 ? 2.397 -3.605 -13.450 1.00 96.06 96 GLU A N 1
ATOM 733 C CA . GLU A 1 96 ? 1.722 -4.424 -12.437 1.00 96.06 96 GLU A CA 1
ATOM 734 C C . GLU A 1 96 ? 2.053 -3.949 -11.015 1.00 96.06 96 GLU A C 1
ATOM 736 O O . GLU A 1 96 ? 1.150 -3.732 -10.201 1.00 96.06 96 GLU A O 1
ATOM 741 N N . ILE A 1 97 ? 3.329 -3.667 -10.732 1.00 94.50 97 ILE A N 1
ATOM 742 C CA . ILE A 1 97 ? 3.767 -3.126 -9.435 1.00 94.50 97 ILE A CA 1
ATOM 743 C C . ILE A 1 97 ? 3.115 -1.761 -9.163 1.00 94.50 97 ILE A C 1
ATOM 745 O O . ILE A 1 97 ? 2.627 -1.506 -8.055 1.00 94.50 97 ILE A O 1
ATOM 749 N N . ARG A 1 98 ? 3.056 -0.878 -10.171 1.00 95.06 98 ARG A N 1
ATOM 750 C CA . ARG A 1 98 ? 2.395 0.433 -10.055 1.00 95.06 98 ARG A CA 1
ATOM 751 C C . ARG A 1 98 ? 0.903 0.281 -9.752 1.00 95.06 98 ARG A C 1
ATOM 753 O O . ARG A 1 98 ? 0.387 0.990 -8.885 1.00 95.06 98 ARG A O 1
ATOM 760 N N . ALA A 1 99 ? 0.222 -0.643 -10.428 1.00 93.44 99 ALA A N 1
ATOM 761 C CA . ALA A 1 99 ? -1.192 -0.925 -10.203 1.00 93.44 99 ALA A CA 1
ATOM 762 C C . ALA A 1 99 ? -1.446 -1.426 -8.773 1.00 93.44 99 ALA A C 1
ATOM 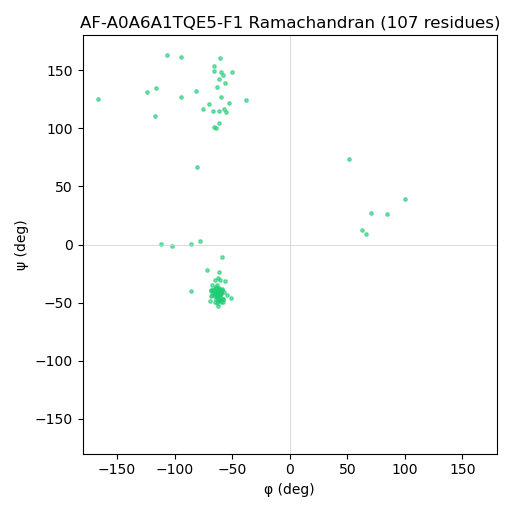764 O O . ALA A 1 99 ? -2.326 -0.901 -8.088 1.00 93.44 99 ALA A O 1
ATOM 765 N N . ALA A 1 100 ? -0.627 -2.359 -8.280 1.00 90.81 100 ALA A N 1
ATOM 766 C CA . ALA A 1 100 ? -0.713 -2.856 -6.908 1.00 90.81 100 ALA A CA 1
ATOM 767 C C . ALA A 1 100 ? -0.527 -1.734 -5.868 1.00 90.81 100 ALA A C 1
ATOM 769 O O . ALA A 1 100 ? -1.279 -1.652 -4.895 1.00 90.81 100 ALA A O 1
ATOM 770 N N . CYS A 1 101 ? 0.417 -0.815 -6.099 1.00 91.12 101 CYS A N 1
ATOM 771 C CA . CYS A 1 101 ? 0.628 0.342 -5.227 1.00 91.12 101 CYS A CA 1
ATOM 772 C C . CYS A 1 101 ? -0.576 1.300 -5.215 1.00 91.12 101 CYS A C 1
ATOM 774 O O . CYS A 1 101 ? -0.961 1.801 -4.156 1.00 91.12 101 CYS A O 1
ATOM 776 N N . LEU A 1 102 ? -1.194 1.557 -6.372 1.00 89.12 102 LEU A N 1
ATOM 777 C CA . LEU A 1 102 ? -2.383 2.411 -6.464 1.00 89.12 102 LEU A CA 1
ATOM 778 C C . LEU A 1 102 ? -3.583 1.782 -5.749 1.00 89.12 102 LEU A C 1
ATOM 780 O O . LEU A 1 102 ? -4.238 2.469 -4.963 1.00 89.12 102 LEU A O 1
ATOM 784 N N . LEU A 1 103 ? -3.800 0.475 -5.919 1.00 87.44 103 LEU A N 1
ATOM 785 C CA . LEU A 1 103 ? -4.830 -0.271 -5.192 1.00 87.44 103 LEU A CA 1
ATOM 786 C C . LEU A 1 103 ? -4.604 -0.234 -3.675 1.00 87.44 103 LEU A C 1
ATOM 788 O O . LEU A 1 103 ? -5.547 0.019 -2.925 1.00 87.44 103 LEU A O 1
ATOM 792 N N . ALA A 1 104 ? -3.360 -0.401 -3.212 1.00 85.06 104 ALA A N 1
ATOM 793 C CA . ALA A 1 104 ? -3.011 -0.317 -1.791 1.00 85.06 104 ALA A CA 1
ATOM 794 C C . ALA A 1 104 ? -3.288 1.073 -1.182 1.00 85.06 104 ALA A C 1
ATOM 796 O O . ALA A 1 104 ? -3.591 1.186 0.007 1.00 85.06 104 ALA A O 1
ATOM 797 N N . LEU A 1 105 ? -3.228 2.134 -1.994 1.00 84.12 105 LEU A N 1
ATOM 798 C CA . LEU A 1 105 ? -3.612 3.497 -1.610 1.00 84.12 105 LEU A CA 1
ATOM 799 C C . LEU A 1 105 ? -5.114 3.786 -1.783 1.00 84.12 105 LEU A C 1
ATOM 801 O O . LEU A 1 105 ? -5.545 4.908 -1.508 1.00 84.12 105 LEU A O 1
ATOM 805 N N . GLY A 1 106 ? -5.911 2.817 -2.244 1.00 82.25 106 GLY A N 1
ATOM 806 C CA . GLY A 1 106 ? -7.335 2.994 -2.532 1.00 82.2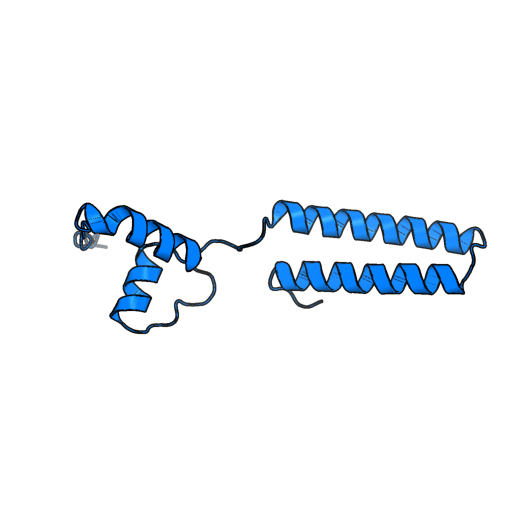5 106 GLY A CA 1
ATOM 807 C C . GLY A 1 106 ? -7.612 3.870 -3.760 1.00 82.25 106 GLY A C 1
ATOM 808 O O . GLY A 1 106 ? -8.644 4.538 -3.814 1.00 82.25 106 GLY A O 1
ATOM 809 N N . ARG A 1 107 ? -6.681 3.914 -4.719 1.00 80.94 107 ARG A N 1
ATOM 810 C CA . ARG A 1 107 ? -6.783 4.660 -5.982 1.00 80.94 107 ARG A CA 1
ATOM 811 C C . ARG A 1 107 ? -7.021 3.712 -7.160 1.00 80.94 107 ARG A C 1
ATOM 813 O O . ARG A 1 107 ? -6.785 2.512 -7.060 1.00 80.94 107 ARG A O 1
ATOM 820 N N . VAL A 1 108 ? -7.473 4.274 -8.279 1.00 81.00 108 VAL A N 1
ATOM 821 C CA . VAL A 1 108 ? -7.631 3.544 -9.546 1.00 81.00 108 VAL A CA 1
ATOM 822 C C . VAL A 1 108 ? -6.261 3.451 -10.259 1.00 81.00 108 VAL A C 1
ATOM 824 O O . VAL A 1 108 ? -5.574 4.477 -10.300 1.00 81.00 108 VAL A O 1
ATOM 827 N N . PRO A 1 109 ? -5.843 2.260 -10.743 1.00 78.62 109 PRO A N 1
ATOM 828 C CA . PRO A 1 109 ? -4.575 2.016 -11.457 1.00 78.62 109 PRO A CA 1
ATOM 829 C C . PRO A 1 109 ? -4.334 2.819 -12.744 1.00 78.62 109 PRO A C 1
ATOM 831 O O . PRO A 1 109 ? -5.324 3.090 -13.455 1.00 78.62 109 PRO A O 1
#

Mean predicted aligned error: 12.87 Å

Radius of gyration: 23.49 Å; Cα contacts (8 Å, |Δi|>4): 59; chains: 1; bounding box: 46×42×62 Å

pLDDT: mean 84.66, std 12.63, range [45.44, 96.06]

Solvent-accessible surface area (backbone atoms only — not comparable to full-atom values): 6651 Å² total; per-residue (Å²): 131,82,83,77,77,74,78,83,78,91,83,82,80,69,58,78,90,46,42,65,59,50,52,52,52,33,61,74,64,43,37,39,67,69,52,43,51,47,25,72,74,67,70,45,78,68,72,89,79,53,74,55,74,97,53,64,62,68,60,44,54,48,51,52,52,52,53,54,54,50,50,52,54,51,51,53,40,53,77,72,66,48,63,64,68,63,50,52,48,56,53,51,55,50,50,53,54,48,31,53,46,26,48,72,71,75,44,82,106

Foldseek 3Di:
DDPPDDDDDDDDDDDPVCVVVLVVQCVVVQADSVQSVCCVPPVDDPDPDRDDLPDDLVVLVVVLVVLVVVLVVLVVVVVVPPDPVVSVVVVVVSVVSNQVSCVSVVHHD